Protein AF-A0A4Z1GJ10-F1 (afdb_monomer_lite)

Sequence (151 aa):
MAKLDDLPHELKELILCAASDIATLNCLAHSSPLFHSAYRSRREQIFATVIGTELTPAILHEARCVVRASFVERGSSWLSEVEQLLGEYDKGKTETFSLDITPTELIYISRFLPALRDISMAFFRSALSHHPLTGDEMNLPLSTQAEMCRV

Radius of gyration: 20.74 Å; chains: 1; bounding box: 44×52×49 Å

Secondary structure (DSSP, 8-state):
---GGGS-HHHHHHHHHT-SSHHHHHHHHTT-HHHHHHHHHTHHHHHHHHHHHHS-HHHHHHHHHHHHHHT--SSTTHHHHHHHHHHHHHHHHHS-------HHHHHHHHHHHHHHHHHHHHHHHHHTSB-TTT--B----S-SSTTTT--

Foldseek 3Di:
DDDPLNDPLVVLLVVLLPQQAPVSSVCSCPVDPSSVVSCVVCVLVSLVSNLCNNDPLLVLLVLLLVLQVVPQDPDPCNVVSVVVSVVSSVVSVPDPDPPPDDSVSSVVSNVCVVVVVVVVVVCCCVVQCADPPPRHGDDDPPPDPVVVPPD

pLDDT: mean 82.0, std 14.34, range [37.06, 96.0]

Organism: NCBI:txid278943

Structure (mmCIF, N/CA/C/O backbone):
data_AF-A0A4Z1GJ10-F1
#
_entry.id   AF-A0A4Z1GJ10-F1
#
loop_
_atom_site.group_PDB
_atom_site.id
_atom_site.type_symbol
_atom_site.label_atom_id
_atom_site.label_alt_id
_atom_site.label_comp_id
_atom_site.label_asym_id
_atom_site.label_entity_id
_atom_site.label_seq_id
_atom_site.pdbx_PDB_ins_code
_atom_site.Cartn_x
_atom_site.Cartn_y
_atom_site.Cartn_z
_atom_site.occupancy
_atom_site.B_iso_or_equiv
_atom_site.auth_seq_id
_atom_site.auth_comp_id
_atom_site.auth_asym_id
_atom_site.auth_atom_id
_atom_site.pdbx_PDB_model_num
ATOM 1 N N . MET A 1 1 ? 21.909 -7.170 -28.107 1.00 50.62 1 MET A N 1
ATOM 2 C CA . MET A 1 1 ? 20.941 -7.509 -27.041 1.00 50.62 1 MET A CA 1
ATOM 3 C C . MET A 1 1 ? 20.293 -6.211 -26.599 1.00 50.62 1 MET A C 1
ATOM 5 O O . MET A 1 1 ? 21.038 -5.308 -26.244 1.00 50.62 1 MET A O 1
ATOM 9 N N . ALA A 1 2 ? 18.969 -6.086 -26.704 1.00 69.25 2 ALA A N 1
ATOM 10 C CA . ALA A 1 2 ? 18.251 -4.906 -26.218 1.00 69.25 2 ALA A CA 1
ATOM 11 C C . ALA A 1 2 ? 18.259 -4.911 -24.685 1.00 69.25 2 ALA A C 1
ATOM 13 O O . ALA A 1 2 ? 17.978 -5.951 -24.084 1.00 69.25 2 ALA A O 1
ATOM 14 N N . LYS A 1 3 ? 18.620 -3.791 -24.054 1.00 83.94 3 LYS A N 1
ATOM 15 C CA . LYS A 1 3 ? 18.549 -3.650 -22.597 1.00 83.94 3 LYS A CA 1
ATOM 16 C C . LYS A 1 3 ? 17.201 -3.040 -22.221 1.00 83.94 3 LYS A C 1
ATOM 18 O O . LYS A 1 3 ? 16.665 -2.214 -22.951 1.00 83.94 3 LYS A O 1
ATOM 23 N N . LEU A 1 4 ? 16.676 -3.403 -21.050 1.00 83.50 4 LEU A N 1
ATOM 24 C CA . LEU A 1 4 ? 15.491 -2.753 -20.458 1.00 83.50 4 LEU A CA 1
ATOM 25 C C . LEU A 1 4 ? 15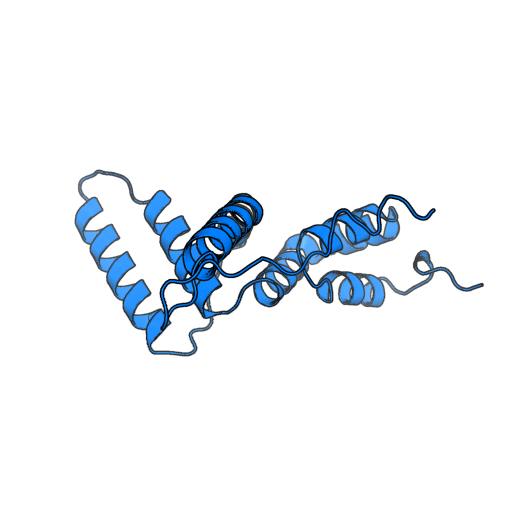.677 -1.229 -20.321 1.00 83.50 4 LEU A C 1
ATOM 27 O O . LEU A 1 4 ? 14.723 -0.461 -20.410 1.00 83.50 4 LEU A O 1
ATOM 31 N N . ASP A 1 5 ? 16.923 -0.789 -20.167 1.00 86.81 5 ASP A N 1
ATOM 32 C CA . ASP A 1 5 ? 17.309 0.620 -20.139 1.00 86.81 5 ASP A CA 1
ATOM 33 C C . ASP A 1 5 ? 17.072 1.361 -21.462 1.00 86.81 5 ASP A C 1
ATOM 35 O O . ASP A 1 5 ? 16.822 2.566 -21.438 1.00 86.81 5 ASP A O 1
ATOM 39 N N . ASP A 1 6 ? 17.059 0.658 -22.595 1.00 91.38 6 ASP A N 1
ATOM 40 C CA . ASP A 1 6 ? 16.869 1.257 -23.922 1.00 91.38 6 ASP A CA 1
ATOM 41 C C . ASP A 1 6 ? 15.384 1.528 -24.236 1.00 91.38 6 ASP A C 1
ATOM 43 O O . ASP A 1 6 ? 15.060 2.131 -25.258 1.00 91.38 6 ASP A O 1
ATOM 47 N N . LEU A 1 7 ? 14.462 1.095 -23.366 1.00 92.38 7 LEU A N 1
ATOM 48 C CA . LEU A 1 7 ? 13.029 1.319 -23.554 1.00 92.38 7 LEU A CA 1
ATOM 49 C C . LEU A 1 7 ? 12.668 2.818 -23.489 1.00 92.38 7 LEU A C 1
ATOM 51 O O . LEU A 1 7 ? 13.280 3.563 -22.722 1.00 92.38 7 LEU A O 1
ATOM 55 N N . PRO A 1 8 ? 11.630 3.278 -24.204 1.00 94.56 8 PRO A N 1
ATOM 56 C CA . PRO A 1 8 ? 11.028 4.593 -23.984 1.00 94.56 8 PRO A CA 1
ATOM 57 C C . PRO A 1 8 ? 10.651 4.837 -22.516 1.00 94.56 8 PRO A C 1
ATOM 59 O O . PRO A 1 8 ? 10.378 3.893 -21.768 1.00 94.56 8 PRO A O 1
ATOM 62 N N . HIS A 1 9 ? 10.634 6.107 -22.103 1.00 92.62 9 HIS A N 1
ATOM 63 C CA . HIS A 1 9 ? 10.348 6.499 -20.718 1.00 92.62 9 HIS A CA 1
ATOM 64 C C . HIS A 1 9 ? 8.979 5.982 -20.261 1.00 92.62 9 HIS A C 1
ATOM 66 O O . HIS A 1 9 ? 8.852 5.415 -19.181 1.00 92.62 9 HIS A O 1
ATOM 72 N N . GLU A 1 10 ? 7.991 6.077 -21.142 1.00 93.38 10 GLU A N 1
ATOM 73 C CA . GLU A 1 10 ? 6.608 5.668 -20.925 1.00 93.38 10 GLU A CA 1
ATOM 74 C C . GLU A 1 10 ? 6.502 4.157 -20.683 1.00 93.38 10 GLU A C 1
ATOM 76 O O . GLU A 1 10 ? 5.737 3.711 -19.831 1.00 93.38 10 GLU A O 1
ATOM 81 N N . LEU A 1 11 ? 7.307 3.343 -21.379 1.00 95.38 11 LEU A N 1
ATOM 82 C CA . LEU A 1 11 ? 7.322 1.897 -21.144 1.00 95.38 11 LEU A CA 1
ATOM 83 C C . LEU A 1 11 ? 7.952 1.550 -19.792 1.00 95.38 11 LEU A C 1
ATOM 85 O O . LEU A 1 11 ? 7.498 0.614 -19.138 1.00 95.38 11 LEU A O 1
ATOM 89 N N . LYS A 1 12 ? 8.954 2.312 -19.338 1.00 95.31 12 LYS A N 1
ATOM 90 C CA . LYS A 1 12 ? 9.513 2.138 -17.989 1.00 95.31 12 LYS A CA 1
ATOM 91 C C . LYS A 1 12 ? 8.488 2.487 -16.912 1.00 95.31 12 LYS A C 1
ATOM 93 O O . LYS A 1 12 ? 8.367 1.748 -15.941 1.00 95.31 12 LYS A O 1
ATOM 98 N N . GLU A 1 13 ? 7.727 3.566 -17.100 1.00 94.81 13 GLU A N 1
ATOM 99 C CA . GLU A 1 13 ? 6.617 3.933 -16.211 1.00 94.81 13 GLU A CA 1
ATOM 100 C C . GLU A 1 13 ? 5.563 2.818 -16.140 1.00 94.81 13 GLU A C 1
ATOM 102 O O . GLU A 1 13 ? 5.155 2.437 -15.046 1.00 94.81 13 GLU A O 1
ATOM 107 N N . LEU A 1 14 ? 5.173 2.236 -17.282 1.00 95.00 14 LEU A N 1
ATOM 108 C CA . LEU A 1 14 ? 4.223 1.118 -17.318 1.00 95.00 14 LEU A CA 1
ATOM 109 C C . LEU A 1 14 ? 4.750 -0.127 -16.595 1.00 95.00 14 LEU A C 1
ATOM 111 O O . LEU A 1 14 ? 3.995 -0.765 -15.867 1.00 95.00 14 LEU A O 1
ATOM 115 N N . ILE A 1 15 ? 6.037 -0.453 -16.752 1.00 95.44 15 ILE A N 1
ATOM 116 C CA . ILE A 1 15 ? 6.675 -1.560 -16.021 1.00 95.44 15 ILE A CA 1
ATOM 117 C C . ILE A 1 15 ? 6.632 -1.306 -14.510 1.00 95.44 15 ILE A C 1
ATOM 119 O O . ILE A 1 15 ? 6.327 -2.218 -13.747 1.00 95.44 15 ILE A O 1
ATOM 123 N N . LEU A 1 16 ? 6.907 -0.075 -14.074 1.00 96.00 16 LEU A N 1
ATOM 124 C CA . LEU A 1 16 ? 6.844 0.300 -12.661 1.00 96.00 16 LEU A CA 1
ATOM 125 C C . LEU A 1 16 ? 5.410 0.220 -12.113 1.00 96.00 16 LEU A C 1
ATOM 127 O O . LEU A 1 16 ? 5.216 -0.293 -11.015 1.00 96.00 16 LEU A O 1
ATOM 131 N N . CYS A 1 17 ? 4.407 0.669 -12.875 1.00 94.31 17 CYS A N 1
ATOM 132 C CA . CYS A 1 17 ? 2.991 0.541 -12.507 1.00 94.31 17 CYS A CA 1
ATOM 133 C C . CYS A 1 17 ? 2.513 -0.914 -12.435 1.00 94.31 17 CYS A C 1
ATOM 135 O O . CYS A 1 17 ? 1.573 -1.203 -11.705 1.00 94.31 17 CYS A O 1
ATOM 137 N N . ALA A 1 18 ? 3.132 -1.816 -13.198 1.00 95.06 18 ALA A N 1
ATOM 138 C CA . ALA A 1 18 ? 2.777 -3.231 -13.238 1.00 95.06 18 ALA A CA 1
ATOM 139 C C . ALA A 1 18 ? 3.411 -4.061 -12.106 1.00 95.06 18 ALA A C 1
ATOM 141 O O . ALA A 1 18 ? 3.239 -5.280 -12.080 1.00 95.06 18 ALA A O 1
ATOM 142 N N . ALA A 1 19 ? 4.163 -3.440 -11.189 1.00 95.12 19 ALA A N 1
ATOM 143 C CA . AL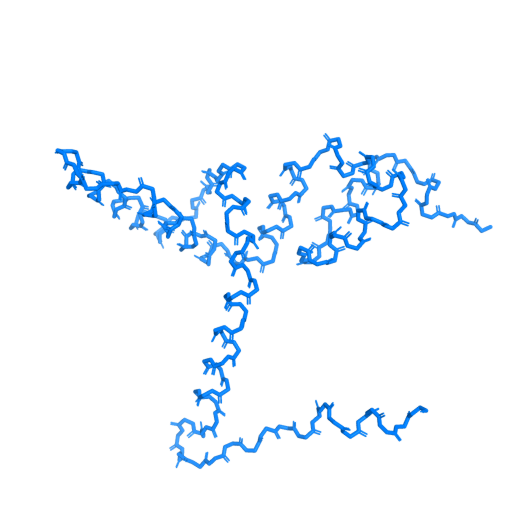A A 1 19 ? 4.709 -4.143 -10.036 1.00 95.12 19 ALA A CA 1
ATOM 144 C C . ALA A 1 19 ? 3.581 -4.715 -9.158 1.00 95.12 19 ALA A C 1
ATOM 146 O O . ALA A 1 19 ? 2.603 -4.031 -8.864 1.00 95.12 19 ALA A O 1
ATOM 147 N N . SER A 1 20 ? 3.737 -5.968 -8.722 1.00 91.25 20 SER A N 1
ATOM 148 C CA . SER A 1 20 ? 2.747 -6.684 -7.903 1.00 91.25 20 SER A CA 1
ATOM 149 C C . SER A 1 20 ? 2.640 -6.169 -6.471 1.00 91.25 20 SER A C 1
ATOM 151 O O . SER A 1 20 ? 1.616 -6.360 -5.823 1.00 91.25 20 SER A O 1
ATOM 153 N N . ASP A 1 21 ? 3.717 -5.569 -5.970 1.00 91.19 21 ASP A N 1
ATOM 154 C CA . ASP A 1 21 ? 3.868 -5.145 -4.586 1.00 91.19 21 ASP A CA 1
ATOM 155 C C . ASP A 1 21 ? 4.950 -4.062 -4.458 1.00 91.19 21 ASP A C 1
ATOM 157 O O . ASP A 1 21 ? 5.776 -3.844 -5.358 1.00 91.19 21 ASP A O 1
ATOM 161 N N . ILE A 1 22 ? 4.959 -3.380 -3.312 1.00 90.81 22 ILE A N 1
ATOM 162 C CA . ILE A 1 22 ? 5.910 -2.311 -2.996 1.00 90.81 22 ILE A CA 1
ATOM 163 C C . ILE A 1 22 ? 7.364 -2.800 -2.999 1.00 90.81 22 ILE A C 1
ATOM 165 O O . ILE A 1 22 ? 8.260 -2.033 -3.366 1.00 90.81 22 ILE A O 1
ATOM 169 N N . ALA A 1 23 ? 7.634 -4.053 -2.624 1.00 90.75 23 ALA A N 1
ATOM 170 C CA . ALA A 1 23 ? 8.998 -4.580 -2.612 1.00 90.75 23 ALA A CA 1
ATOM 171 C C . ALA A 1 23 ? 9.550 -4.713 -4.041 1.00 90.75 23 ALA A C 1
ATOM 173 O O . ALA A 1 23 ? 10.650 -4.240 -4.332 1.00 90.75 23 ALA A O 1
ATOM 174 N N . THR A 1 24 ? 8.748 -5.267 -4.947 1.00 94.06 24 THR A N 1
ATOM 175 C CA . THR A 1 24 ? 9.044 -5.400 -6.374 1.00 94.06 24 THR A CA 1
ATOM 176 C C . THR A 1 24 ? 9.204 -4.030 -7.025 1.00 94.06 24 THR A C 1
ATOM 178 O O . THR A 1 24 ? 10.185 -3.804 -7.736 1.00 94.06 24 THR A O 1
ATOM 181 N N . LEU A 1 25 ? 8.308 -3.080 -6.726 1.00 95.19 25 LEU A N 1
ATOM 182 C CA . LEU A 1 25 ? 8.439 -1.695 -7.184 1.00 95.19 25 LEU A CA 1
ATOM 183 C C . LEU A 1 25 ? 9.773 -1.087 -6.737 1.00 95.19 25 LEU A C 1
ATOM 185 O O . LEU A 1 25 ? 10.468 -0.463 -7.538 1.00 95.19 25 LEU A O 1
ATOM 189 N N . ASN A 1 26 ? 10.152 -1.284 -5.473 1.00 94.12 26 ASN A N 1
ATOM 190 C CA . ASN A 1 26 ? 11.395 -0.751 -4.933 1.00 94.12 26 ASN A CA 1
ATOM 191 C C . ASN A 1 26 ? 12.624 -1.347 -5.639 1.00 94.12 26 ASN A C 1
ATOM 193 O O . ASN A 1 26 ? 13.541 -0.606 -5.996 1.00 94.12 26 ASN A O 1
ATOM 197 N N . CYS A 1 27 ? 12.625 -2.658 -5.900 1.00 95.44 27 CYS A N 1
ATOM 198 C CA . CYS A 1 27 ? 13.670 -3.320 -6.679 1.00 95.44 27 CYS A CA 1
ATOM 199 C C . CYS A 1 27 ? 13.759 -2.764 -8.107 1.00 95.44 27 CYS A C 1
ATOM 201 O O . CYS A 1 27 ? 14.853 -2.435 -8.565 1.00 95.44 27 CYS A O 1
ATOM 203 N N . LEU A 1 28 ? 12.626 -2.606 -8.799 1.00 95.12 28 LEU A N 1
ATOM 204 C CA . LEU A 1 28 ? 12.585 -2.062 -10.159 1.00 95.12 28 LEU A CA 1
ATOM 205 C C . LEU A 1 28 ? 13.073 -0.611 -10.203 1.00 95.12 28 LEU A C 1
ATOM 207 O O . LEU A 1 28 ? 13.938 -0.280 -11.013 1.00 95.12 28 LEU A O 1
ATOM 211 N N . ALA A 1 29 ? 12.585 0.241 -9.301 1.00 95.25 29 ALA A N 1
ATOM 212 C CA . ALA A 1 29 ? 12.957 1.651 -9.229 1.00 95.25 29 ALA A CA 1
ATOM 213 C C . ALA A 1 29 ? 14.449 1.869 -8.926 1.00 95.25 29 ALA A C 1
ATOM 215 O O . ALA A 1 29 ? 14.992 2.907 -9.292 1.00 95.25 29 ALA A O 1
ATOM 216 N N . HIS A 1 30 ? 15.119 0.909 -8.281 1.00 95.50 30 HIS A N 1
ATOM 217 C CA . HIS A 1 30 ? 16.553 0.972 -7.972 1.00 95.50 30 HIS A CA 1
ATOM 218 C C . HIS A 1 30 ? 17.414 0.070 -8.864 1.00 95.50 30 HIS A C 1
ATOM 220 O O . HIS A 1 30 ? 18.625 -0.003 -8.668 1.00 95.50 30 HIS A O 1
ATOM 226 N N . SER A 1 31 ? 16.820 -0.588 -9.862 1.00 94.31 31 SER A N 1
ATOM 227 C CA . SER A 1 31 ? 17.549 -1.457 -10.792 1.00 94.31 31 SER A CA 1
ATOM 228 C C . SER A 1 31 ? 18.495 -0.678 -11.712 1.00 94.31 31 SER A C 1
ATOM 230 O O . SER A 1 31 ? 19.567 -1.174 -12.055 1.00 94.31 31 SER A O 1
ATOM 232 N N . SER A 1 32 ? 18.130 0.555 -12.086 1.00 94.56 32 SER A N 1
ATOM 233 C CA . SER A 1 32 ? 18.978 1.462 -12.862 1.00 94.56 32 SER A CA 1
ATOM 234 C C . SER A 1 32 ? 18.608 2.936 -12.633 1.00 94.56 32 SER A C 1
ATOM 236 O O . SER A 1 32 ? 17.472 3.242 -12.255 1.00 94.56 32 SER A O 1
ATOM 238 N N . PRO A 1 33 ? 19.517 3.891 -12.921 1.00 94.62 33 PRO A N 1
ATOM 239 C CA . PRO A 1 33 ? 19.210 5.321 -12.840 1.00 94.62 33 PRO A CA 1
ATOM 240 C C . PRO A 1 33 ? 18.068 5.763 -13.768 1.00 94.62 33 PRO A C 1
ATOM 242 O O . PRO A 1 33 ? 17.362 6.723 -13.462 1.00 94.62 33 PRO A O 1
ATOM 245 N N . LEU A 1 34 ? 17.869 5.071 -14.896 1.00 95.12 34 LEU A N 1
ATOM 246 C CA . LEU A 1 34 ? 16.808 5.389 -15.854 1.00 95.12 34 LEU A CA 1
ATOM 247 C C . LEU A 1 34 ? 15.437 4.953 -15.335 1.00 95.12 34 LEU A C 1
ATOM 249 O O . LEU A 1 34 ? 14.470 5.702 -15.477 1.00 95.12 34 LEU A O 1
ATOM 253 N N . PHE A 1 35 ? 15.360 3.787 -14.689 1.00 95.69 35 PHE A N 1
ATOM 254 C CA . PHE A 1 35 ? 14.157 3.366 -13.971 1.00 95.69 35 PHE A CA 1
ATOM 255 C C . PHE A 1 35 ? 13.882 4.255 -12.760 1.00 95.69 35 PHE A C 1
ATOM 257 O O . PHE A 1 35 ? 12.738 4.650 -12.549 1.00 95.69 35 PHE A O 1
ATOM 264 N N . HIS A 1 36 ? 14.916 4.657 -12.018 1.00 95.94 36 HIS A N 1
ATOM 265 C CA . HIS A 1 36 ? 14.750 5.589 -10.903 1.00 95.94 36 HIS A CA 1
ATOM 266 C C . HIS A 1 36 ? 14.210 6.951 -11.359 1.00 95.94 36 HIS A C 1
ATOM 268 O O . HIS A 1 36 ? 13.336 7.531 -10.716 1.00 95.94 36 HIS A O 1
ATOM 274 N N . SER A 1 37 ? 14.701 7.453 -12.496 1.00 95.62 37 SER A N 1
ATOM 275 C CA . SER A 1 37 ? 14.208 8.684 -13.116 1.00 95.62 37 SER A CA 1
ATOM 276 C C . SER A 1 37 ? 12.730 8.567 -13.505 1.00 95.62 37 SER A C 1
ATOM 278 O O . SER A 1 37 ? 11.933 9.412 -13.106 1.00 95.62 37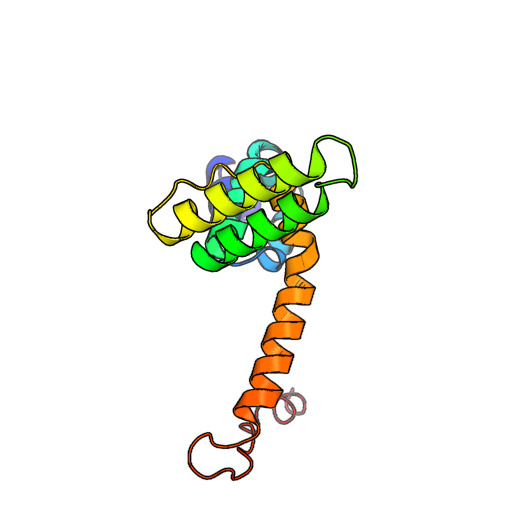 SER A O 1
ATOM 280 N N . ALA A 1 38 ? 12.343 7.482 -14.190 1.00 95.50 38 ALA A N 1
ATOM 281 C CA . ALA A 1 38 ? 10.945 7.211 -14.547 1.00 95.50 38 ALA A CA 1
ATOM 282 C C . ALA A 1 38 ? 10.034 7.096 -13.317 1.00 95.50 38 ALA A C 1
ATOM 284 O O . ALA A 1 38 ? 8.962 7.698 -13.270 1.00 95.50 38 ALA A O 1
ATOM 285 N N . TYR A 1 39 ? 10.500 6.409 -12.272 1.00 94.81 39 TYR A N 1
ATOM 286 C CA . TYR A 1 39 ? 9.795 6.345 -10.998 1.00 94.81 39 TYR A CA 1
ATOM 287 C C . TYR A 1 39 ? 9.593 7.735 -10.387 1.00 94.81 39 TYR A C 1
ATOM 289 O O . TYR A 1 39 ? 8.495 8.060 -9.944 1.00 94.81 39 TYR A O 1
ATOM 297 N N . ARG A 1 40 ? 10.624 8.586 -10.384 1.00 94.88 40 ARG A N 1
ATOM 298 C CA . ARG A 1 40 ? 10.541 9.932 -9.805 1.00 94.88 40 ARG A CA 1
ATOM 299 C C . ARG A 1 40 ? 9.566 10.836 -10.564 1.00 94.88 40 ARG A C 1
ATOM 301 O O . ARG A 1 40 ? 8.869 11.608 -9.908 1.00 94.88 40 ARG A O 1
ATOM 308 N N . SER A 1 41 ? 9.494 10.728 -11.893 1.00 93.31 41 SER A N 1
ATOM 309 C CA . SER A 1 41 ? 8.594 11.531 -12.737 1.00 93.31 41 SER A CA 1
ATOM 310 C C . SER A 1 41 ? 7.118 11.346 -12.381 1.00 93.31 41 SER A C 1
ATOM 312 O O . SER A 1 41 ? 6.360 12.313 -12.399 1.00 93.31 41 SER A O 1
ATOM 314 N N . ARG A 1 42 ? 6.706 10.118 -12.034 1.00 91.56 42 ARG A N 1
ATOM 315 C CA . ARG A 1 42 ? 5.301 9.767 -11.746 1.00 91.56 42 ARG A CA 1
ATOM 316 C C . ARG A 1 42 ? 5.113 9.031 -10.428 1.00 91.56 42 ARG A C 1
ATOM 318 O O . ARG A 1 42 ? 4.226 8.189 -10.297 1.00 91.56 42 ARG A O 1
ATOM 325 N N . ARG A 1 43 ? 5.941 9.361 -9.438 1.00 90.88 43 ARG A N 1
ATOM 326 C CA . ARG A 1 43 ? 6.026 8.633 -8.166 1.00 90.88 43 ARG A CA 1
ATOM 327 C C . ARG A 1 43 ? 4.664 8.387 -7.532 1.00 90.88 43 ARG A C 1
ATOM 329 O O . ARG A 1 43 ? 4.370 7.263 -7.157 1.00 90.88 43 ARG A O 1
ATOM 336 N N . GLU A 1 44 ? 3.847 9.428 -7.413 1.00 88.19 44 GLU A N 1
ATOM 337 C CA . GLU A 1 44 ? 2.549 9.348 -6.733 1.00 88.19 44 GLU A CA 1
ATOM 338 C C . GLU A 1 44 ? 1.579 8.415 -7.461 1.00 88.19 44 GLU A C 1
ATOM 340 O O . GLU A 1 44 ? 0.966 7.561 -6.828 1.00 88.19 44 GLU A O 1
ATOM 345 N N . GLN A 1 45 ? 1.504 8.514 -8.790 1.00 89.12 45 GLN A N 1
ATOM 346 C CA . GLN A 1 45 ? 0.637 7.667 -9.607 1.00 89.12 45 GLN A CA 1
ATOM 347 C C . GLN A 1 45 ? 1.085 6.202 -9.583 1.00 89.12 45 GLN A C 1
ATOM 349 O O . GLN A 1 45 ? 0.260 5.310 -9.388 1.00 89.12 45 GLN A O 1
ATOM 354 N N . ILE A 1 46 ? 2.387 5.953 -9.758 1.00 92.00 46 ILE A N 1
ATOM 355 C CA . ILE A 1 46 ? 2.963 4.604 -9.715 1.00 92.00 46 ILE A CA 1
ATOM 356 C C . ILE A 1 46 ? 2.687 3.979 -8.347 1.00 92.00 46 ILE A C 1
ATOM 358 O O . ILE A 1 46 ? 2.178 2.867 -8.258 1.00 92.00 46 ILE A O 1
ATOM 362 N N . PHE A 1 47 ? 2.963 4.719 -7.276 1.00 89.50 47 PHE A N 1
ATOM 363 C CA . PHE A 1 47 ? 2.795 4.234 -5.914 1.00 89.50 47 PHE A CA 1
ATOM 364 C C . PHE A 1 47 ? 1.332 3.940 -5.567 1.00 89.50 47 PHE A C 1
ATOM 366 O O . PHE A 1 47 ? 1.038 2.882 -5.015 1.00 89.50 47 PHE A O 1
ATOM 373 N N . ALA A 1 48 ? 0.406 4.827 -5.945 1.00 86.31 48 ALA A N 1
ATOM 374 C CA . ALA A 1 48 ? -1.029 4.601 -5.779 1.00 86.31 48 ALA A CA 1
ATOM 375 C C . ALA A 1 48 ? -1.504 3.349 -6.526 1.00 86.31 48 ALA A C 1
ATOM 377 O O . ALA A 1 48 ? -2.255 2.547 -5.974 1.00 86.31 48 ALA A O 1
ATOM 378 N N . THR A 1 49 ? -1.024 3.159 -7.757 1.00 89.25 49 THR A N 1
ATOM 379 C CA . THR A 1 49 ? -1.374 2.002 -8.592 1.00 89.25 49 THR A CA 1
ATOM 380 C C . THR A 1 49 ? -0.886 0.698 -7.966 1.00 89.25 49 THR A C 1
ATOM 382 O O . THR A 1 49 ? -1.657 -0.253 -7.845 1.00 89.25 49 THR A O 1
ATOM 385 N N . VAL A 1 50 ? 0.372 0.657 -7.517 1.00 90.94 50 VAL A N 1
ATOM 386 C CA . VAL A 1 50 ? 0.961 -0.550 -6.923 1.00 90.94 50 VAL A CA 1
ATOM 387 C C . VAL A 1 50 ? 0.295 -0.888 -5.590 1.00 90.94 50 VAL A C 1
ATOM 389 O O . VAL A 1 50 ? -0.070 -2.039 -5.382 1.00 90.94 50 VAL A O 1
ATOM 392 N N . ILE A 1 51 ? 0.027 0.094 -4.721 1.00 88.50 51 ILE A N 1
ATOM 393 C CA . ILE A 1 51 ? -0.701 -0.159 -3.462 1.00 88.50 51 ILE A CA 1
ATOM 394 C C . ILE A 1 51 ? -2.123 -0.653 -3.726 1.00 88.50 51 ILE A C 1
ATOM 396 O O . ILE A 1 51 ? -2.571 -1.582 -3.061 1.00 88.50 51 ILE A O 1
ATOM 400 N N . GLY A 1 52 ? -2.828 -0.061 -4.693 1.00 84.12 52 GLY A N 1
ATOM 401 C CA . GLY A 1 52 ? -4.165 -0.516 -5.082 1.00 84.12 52 GLY A CA 1
ATOM 402 C C . GLY A 1 52 ? -4.181 -1.902 -5.736 1.00 84.12 52 GLY A C 1
ATOM 403 O O . GLY A 1 52 ? -5.232 -2.529 -5.794 1.00 84.12 52 GLY A O 1
ATOM 404 N N . THR A 1 53 ? -3.031 -2.378 -6.219 1.00 86.25 53 THR A N 1
ATOM 405 C CA . THR A 1 53 ? -2.860 -3.734 -6.760 1.00 86.25 53 THR A CA 1
ATOM 406 C C . THR A 1 53 ? -2.498 -4.731 -5.658 1.00 86.25 53 THR A C 1
ATOM 408 O O . THR A 1 53 ? -3.034 -5.836 -5.630 1.00 86.25 53 THR A O 1
ATOM 411 N N . GLU A 1 54 ? -1.618 -4.341 -4.732 1.00 88.56 54 GLU A N 1
ATOM 412 C CA . GLU A 1 54 ? -1.179 -5.170 -3.603 1.00 88.56 54 GLU A CA 1
ATOM 413 C C . GLU A 1 54 ? -2.298 -5.368 -2.567 1.00 88.56 54 GLU A C 1
ATOM 415 O O . GLU A 1 54 ? -2.432 -6.443 -1.979 1.00 88.56 54 GLU A O 1
ATOM 420 N N . LEU A 1 55 ? -3.126 -4.341 -2.348 1.00 85.06 55 LEU A N 1
ATOM 421 C CA . LEU A 1 55 ? -4.240 -4.371 -1.406 1.00 85.06 55 LEU A CA 1
ATOM 422 C C . LEU A 1 55 ? -5.582 -4.491 -2.120 1.00 85.06 55 LEU A C 1
ATOM 424 O O . LEU A 1 55 ? -5.888 -3.748 -3.048 1.00 85.06 55 LEU A O 1
ATOM 428 N N . THR A 1 56 ? -6.450 -5.365 -1.607 1.00 82.81 56 THR A N 1
ATOM 429 C CA . THR A 1 56 ? -7.847 -5.388 -2.058 1.00 82.81 56 THR A CA 1
ATOM 430 C C . THR A 1 56 ? -8.545 -4.065 -1.712 1.00 82.81 56 THR A C 1
ATOM 432 O O . THR A 1 56 ? -8.222 -3.464 -0.681 1.00 82.81 56 THR A O 1
ATOM 435 N N . PRO A 1 57 ? -9.553 -3.628 -2.491 1.00 79.44 57 PRO A N 1
ATOM 436 C CA . PRO A 1 57 ? -10.292 -2.397 -2.199 1.00 79.44 57 PRO A CA 1
ATOM 437 C C . PRO A 1 57 ? -10.858 -2.340 -0.772 1.00 79.44 57 PRO A C 1
ATOM 439 O O . PRO A 1 57 ? -10.830 -1.289 -0.136 1.00 79.44 57 PRO A O 1
ATOM 442 N N . ALA A 1 58 ? -11.304 -3.482 -0.238 1.00 79.62 58 ALA A N 1
ATOM 443 C CA . ALA A 1 58 ? -11.809 -3.586 1.128 1.00 79.62 58 ALA A CA 1
ATOM 444 C C . ALA A 1 58 ? -10.715 -3.313 2.173 1.00 79.62 58 ALA A C 1
ATOM 446 O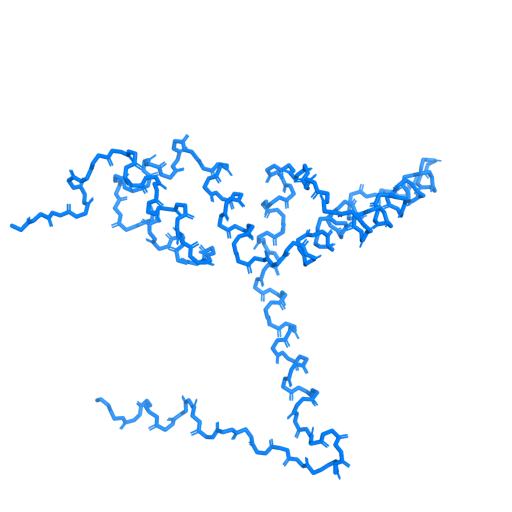 O . ALA A 1 58 ? -10.911 -2.501 3.073 1.00 79.62 58 ALA A O 1
ATOM 447 N N . ILE A 1 59 ? -9.540 -3.938 2.033 1.00 82.69 59 ILE A N 1
ATOM 448 C CA . ILE A 1 59 ? -8.412 -3.713 2.952 1.00 82.69 59 ILE A CA 1
ATOM 449 C C . ILE A 1 59 ? -7.905 -2.276 2.833 1.00 82.69 59 ILE A C 1
ATOM 451 O O . ILE A 1 59 ? -7.558 -1.658 3.836 1.00 82.69 59 ILE A O 1
ATOM 455 N N . LEU A 1 60 ? -7.886 -1.725 1.621 1.00 83.88 60 LEU A N 1
ATOM 456 C CA . LEU A 1 60 ? -7.450 -0.358 1.380 1.00 83.88 60 LEU A CA 1
ATOM 457 C C . LEU A 1 60 ? -8.388 0.670 2.040 1.00 83.88 60 LEU A C 1
ATOM 459 O O . LEU A 1 60 ? -7.913 1.638 2.635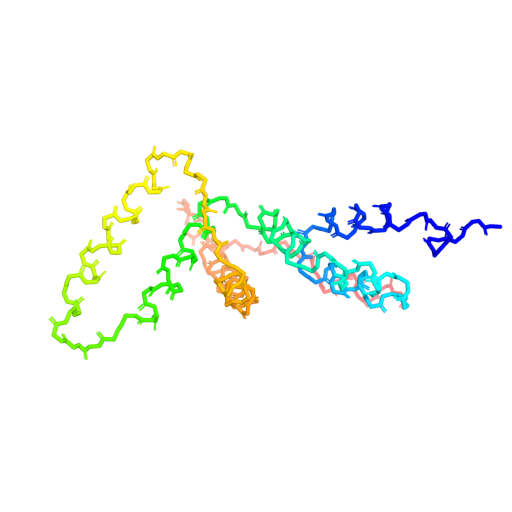 1.00 83.88 60 LEU A O 1
ATOM 463 N N . HIS A 1 61 ? -9.703 0.433 2.000 1.00 84.25 61 HIS A N 1
ATOM 464 C CA . HIS A 1 61 ? -10.695 1.233 2.720 1.00 84.25 61 HIS A CA 1
ATOM 465 C C . HIS A 1 61 ? -10.493 1.169 4.243 1.00 84.25 61 HIS A C 1
ATOM 467 O O . HIS A 1 61 ? -10.431 2.211 4.900 1.00 84.25 61 HIS A O 1
ATOM 473 N N . GLU A 1 62 ? -10.333 -0.036 4.797 1.00 85.69 62 GLU A N 1
ATOM 474 C CA . GLU A 1 62 ? -10.058 -0.246 6.226 1.00 85.69 62 GLU A CA 1
ATOM 475 C C . GLU A 1 62 ? -8.768 0.474 6.652 1.00 85.69 62 GLU A C 1
ATOM 477 O O . GLU A 1 62 ? -8.765 1.265 7.597 1.00 85.69 62 GLU A O 1
ATOM 482 N N . ALA A 1 63 ? -7.681 0.281 5.900 1.00 86.12 63 ALA A N 1
ATOM 483 C CA . ALA A 1 63 ? -6.394 0.907 6.172 1.00 86.12 63 ALA A CA 1
ATOM 484 C C . ALA A 1 63 ? -6.496 2.438 6.157 1.00 86.12 63 ALA A C 1
ATOM 486 O O . ALA A 1 63 ? -6.016 3.093 7.080 1.00 86.12 63 ALA A O 1
ATOM 487 N N . ARG A 1 64 ? -7.180 3.018 5.163 1.00 86.81 64 ARG A N 1
ATOM 488 C CA . ARG A 1 64 ? -7.431 4.465 5.091 1.00 86.81 64 ARG A CA 1
ATOM 489 C C . ARG A 1 64 ? -8.173 4.980 6.324 1.00 86.81 64 ARG A C 1
ATOM 491 O O . ARG A 1 64 ? -7.790 6.015 6.867 1.00 86.81 64 ARG A O 1
ATOM 498 N N . CYS A 1 65 ? -9.207 4.276 6.778 1.00 87.62 65 CYS A N 1
ATOM 499 C CA . CYS A 1 65 ? -9.970 4.677 7.960 1.00 87.62 65 CYS A CA 1
ATOM 500 C C . CYS A 1 65 ? -9.108 4.649 9.226 1.00 87.62 65 CYS A C 1
ATOM 502 O O . CYS A 1 65 ? -9.165 5.588 10.016 1.00 87.62 65 CYS A O 1
ATOM 504 N N . VAL A 1 66 ? -8.245 3.639 9.376 1.00 88.25 66 VAL A N 1
ATOM 505 C CA . VAL A 1 66 ? -7.263 3.577 10.472 1.00 88.25 66 VAL A CA 1
ATOM 506 C C . VAL A 1 66 ? -6.290 4.758 10.411 1.00 88.25 66 VAL A C 1
ATOM 508 O O . VAL A 1 66 ? -6.039 5.396 11.433 1.00 88.25 66 VAL A O 1
ATOM 511 N N . VAL A 1 67 ? -5.777 5.094 9.223 1.00 89.06 67 VAL A N 1
ATOM 512 C CA . VAL A 1 67 ? -4.895 6.258 9.045 1.00 89.06 67 VAL A CA 1
ATOM 513 C C . VAL A 1 67 ? -5.603 7.545 9.458 1.00 89.06 67 VAL A C 1
ATOM 515 O O . VAL A 1 67 ? -5.062 8.305 10.256 1.00 89.06 67 VAL A O 1
ATOM 518 N N . ARG A 1 68 ? -6.828 7.781 8.984 1.00 88.75 68 ARG A N 1
ATOM 519 C CA . ARG A 1 68 ? -7.608 8.970 9.358 1.00 88.75 68 ARG A CA 1
ATOM 520 C C . ARG A 1 68 ? -7.895 9.025 10.852 1.00 88.75 68 ARG A C 1
ATOM 522 O O . ARG A 1 68 ? -7.682 10.067 11.461 1.00 88.75 68 ARG A O 1
ATOM 529 N N . ALA A 1 69 ? -8.291 7.902 11.450 1.00 89.00 69 ALA A N 1
ATOM 530 C CA . ALA A 1 69 ? -8.507 7.797 12.890 1.00 89.00 69 ALA A CA 1
ATOM 531 C C . ALA A 1 69 ? -7.254 8.172 13.695 1.00 89.00 69 ALA A C 1
ATOM 533 O O . ALA A 1 69 ? -7.373 8.776 14.756 1.00 89.00 69 ALA A O 1
ATOM 534 N N . SER A 1 70 ? -6.057 7.852 13.189 1.00 88.50 70 SER A N 1
ATOM 535 C CA . SER A 1 70 ? -4.794 8.182 13.863 1.00 88.50 70 SER A CA 1
ATOM 536 C C . SER A 1 70 ? -4.496 9.684 13.934 1.00 88.50 70 SER A C 1
ATOM 538 O O . SER A 1 70 ? -3.703 10.101 14.775 1.00 88.50 70 SER A O 1
ATOM 540 N N . PHE A 1 71 ? -5.142 10.490 13.085 1.00 88.44 71 PHE A N 1
ATOM 541 C CA . PHE A 1 71 ? -5.025 11.949 13.081 1.00 88.44 71 PHE A CA 1
ATOM 542 C C . PHE A 1 71 ? -6.127 12.656 13.881 1.00 88.44 71 PHE A C 1
ATOM 544 O O . PHE A 1 71 ? -6.086 13.876 14.005 1.00 88.44 71 PHE A O 1
ATOM 551 N N . VAL A 1 72 ? -7.105 11.922 14.420 1.00 88.75 72 VAL A N 1
ATOM 552 C CA . VAL A 1 72 ? -8.183 12.498 15.232 1.00 88.75 72 VAL A CA 1
ATOM 553 C C . VAL A 1 72 ? -7.668 12.757 16.648 1.00 88.75 72 VAL A C 1
ATOM 555 O O . VAL A 1 72 ? -7.402 11.828 17.417 1.00 88.75 72 VAL A O 1
ATOM 558 N N . GLU A 1 73 ? -7.541 14.030 17.012 1.00 90.00 73 GLU A N 1
ATOM 559 C CA . GLU A 1 73 ? -7.030 14.449 18.316 1.00 90.00 73 GLU A CA 1
ATOM 560 C C . GLU A 1 73 ? -8.154 14.651 19.342 1.00 90.00 73 GLU A C 1
ATOM 562 O O . GLU A 1 73 ? -9.304 14.961 19.027 1.00 90.00 73 GLU A O 1
ATOM 567 N N . ARG A 1 74 ? -7.827 14.480 20.627 1.00 88.31 74 ARG A N 1
ATOM 568 C CA . ARG A 1 74 ? -8.766 14.768 21.717 1.00 88.31 74 ARG A CA 1
ATOM 569 C C . ARG A 1 74 ? -8.873 16.284 21.894 1.00 88.31 74 ARG A C 1
ATOM 571 O O . ARG A 1 74 ? -7.931 16.924 22.345 1.00 88.31 74 ARG A O 1
ATOM 578 N N . GLY A 1 75 ? -10.044 16.836 21.595 1.00 90.50 75 GLY A N 1
ATOM 579 C CA . GLY A 1 75 ? -10.333 18.264 21.676 1.00 90.50 75 GLY A CA 1
ATOM 580 C C . GLY A 1 75 ? -11.832 18.553 21.634 1.00 90.50 75 GLY A C 1
ATOM 581 O O . GLY A 1 75 ? -12.656 17.645 21.735 1.00 90.50 75 GLY A O 1
ATOM 582 N N . SER A 1 76 ? -12.196 19.824 21.471 1.00 91.00 76 SER A N 1
ATOM 583 C CA . SER A 1 76 ? -13.597 20.264 21.401 1.00 91.00 76 SER A CA 1
ATOM 584 C C . SER A 1 76 ? -14.349 19.720 20.180 1.00 91.00 76 SER A C 1
ATOM 586 O O . SER A 1 76 ? -15.560 19.538 20.258 1.00 91.00 76 SER A O 1
ATOM 588 N N . SER A 1 77 ? -13.648 19.428 19.080 1.00 90.44 77 SER A N 1
ATOM 589 C CA . SER A 1 77 ? -14.201 18.851 17.846 1.00 90.44 77 SER A CA 1
ATOM 590 C C . SER A 1 77 ? -14.145 17.322 17.785 1.00 90.44 77 SER A C 1
ATOM 592 O O . SER A 1 77 ? -14.742 16.738 16.885 1.00 90.44 77 SER A O 1
ATOM 594 N N . TRP A 1 78 ? -13.495 16.662 18.753 1.00 91.81 78 TRP A N 1
ATOM 595 C CA . TRP A 1 78 ? -13.196 15.223 18.718 1.00 91.81 78 TRP A CA 1
ATOM 596 C C . TRP A 1 78 ? -14.415 14.355 18.396 1.00 91.81 78 TRP A C 1
ATOM 598 O O . TRP A 1 78 ? -14.355 13.479 17.540 1.00 91.81 78 TRP A O 1
ATOM 608 N N . LEU A 1 79 ? -15.534 14.604 19.079 1.00 91.44 79 LEU A N 1
ATOM 609 C CA . LEU A 1 79 ? -16.732 13.782 18.932 1.00 91.44 79 LEU A CA 1
ATOM 610 C C . LEU A 1 79 ? -17.338 13.919 17.526 1.00 91.44 79 LEU A C 1
ATOM 612 O O . LEU A 1 79 ? -17.680 12.914 16.914 1.00 91.44 79 LEU A O 1
ATOM 616 N N . SER A 1 80 ? -17.360 15.138 16.979 1.00 92.50 80 SER A N 1
ATOM 617 C CA . SER A 1 80 ? -17.823 15.398 15.611 1.00 92.50 80 SER A CA 1
ATOM 618 C C . SER A 1 80 ? -16.901 14.777 14.557 1.00 92.50 80 SER A C 1
ATOM 620 O O . SER A 1 80 ? -17.387 14.277 13.546 1.00 92.50 80 SER A O 1
ATOM 622 N N . GLU A 1 81 ? -15.583 14.806 14.771 1.00 91.50 81 GLU A N 1
ATOM 623 C CA . GLU A 1 81 ? -14.605 14.192 13.862 1.00 91.50 81 GLU A CA 1
ATOM 624 C C . GLU A 1 81 ? -14.734 12.664 13.844 1.00 91.50 81 GLU A C 1
ATOM 626 O O . GLU A 1 81 ? -14.691 12.047 12.779 1.00 91.50 81 GLU A O 1
ATOM 631 N N . VAL A 1 82 ? -14.959 12.047 15.010 1.00 91.56 82 VAL A N 1
ATOM 632 C CA . VAL A 1 82 ? -15.225 10.605 15.116 1.00 91.56 82 VAL A CA 1
ATOM 633 C C . VAL A 1 82 ? -16.537 10.231 14.427 1.00 91.56 82 VAL A C 1
ATOM 635 O O . VAL A 1 82 ? -16.567 9.263 13.671 1.00 91.56 82 VAL A O 1
ATOM 638 N N . GLU A 1 83 ? -17.615 10.984 14.653 1.00 92.50 83 GLU A N 1
ATOM 639 C CA . GLU A 1 83 ? -18.907 10.735 13.999 1.00 92.50 83 GLU A CA 1
ATOM 640 C C . GLU A 1 83 ? -18.803 10.841 12.473 1.00 92.50 83 GLU A C 1
ATOM 642 O O . GLU A 1 83 ? -19.323 9.984 11.755 1.00 92.50 83 GLU A O 1
ATOM 647 N N . GLN A 1 84 ? -18.078 11.844 11.969 1.00 90.81 84 GLN A N 1
ATOM 648 C CA . GLN A 1 84 ? -17.817 11.982 10.540 1.00 90.81 84 GLN A CA 1
ATOM 649 C C . GLN A 1 84 ? -17.031 10.784 9.993 1.00 90.81 84 GLN A C 1
ATOM 651 O O . GLN A 1 84 ? -17.414 10.227 8.963 1.00 90.81 84 GLN A O 1
ATOM 656 N N . LEU A 1 85 ? -15.963 10.367 10.680 1.00 90.50 85 LEU A N 1
ATOM 657 C CA . LEU A 1 85 ? -15.149 9.220 10.279 1.00 90.50 85 LEU A CA 1
ATOM 658 C C . LEU A 1 85 ? -15.986 7.934 10.194 1.00 90.50 85 LEU A C 1
ATOM 660 O O . LEU A 1 85 ? -15.883 7.199 9.214 1.00 90.50 85 LEU A O 1
ATOM 664 N N . LEU A 1 86 ? -16.829 7.671 11.197 1.00 89.94 86 LEU A N 1
ATOM 665 C CA . LEU A 1 86 ? -17.718 6.505 11.213 1.00 89.94 86 LEU A CA 1
ATOM 666 C C . LEU A 1 86 ? -18.741 6.564 10.071 1.00 89.94 86 LEU A C 1
ATOM 668 O O . LEU A 1 86 ? -18.968 5.566 9.390 1.00 89.94 86 LEU A O 1
ATOM 672 N N . GLY A 1 87 ? -19.299 7.746 9.797 1.00 87.31 87 GLY A N 1
ATOM 673 C CA . GLY A 1 87 ? -20.203 7.941 8.666 1.00 87.31 87 GLY A CA 1
ATOM 674 C C . GLY A 1 87 ? -19.536 7.713 7.303 1.00 87.31 87 GLY A C 1
ATOM 675 O O . GLY A 1 87 ? -20.180 7.214 6.382 1.00 87.31 87 GLY A O 1
ATOM 676 N N . GLU A 1 88 ? -18.257 8.062 7.148 1.00 84.56 88 GLU A N 1
ATOM 677 C CA . GLU A 1 88 ? -17.478 7.745 5.942 1.00 84.56 88 GLU A CA 1
ATOM 678 C C . GLU A 1 88 ? -17.159 6.246 5.839 1.00 84.56 88 GLU A C 1
ATOM 680 O O . GLU A 1 88 ? -17.258 5.677 4.751 1.00 84.56 88 GLU A O 1
ATOM 685 N N . TYR A 1 89 ? -16.843 5.603 6.966 1.00 86.31 89 TYR A N 1
ATOM 686 C CA . TYR A 1 89 ? -16.567 4.169 7.044 1.00 86.31 89 TYR A CA 1
ATOM 687 C C . TYR A 1 89 ? -17.760 3.316 6.588 1.00 86.31 89 TYR A C 1
ATOM 689 O O . TYR A 1 89 ? -17.607 2.399 5.778 1.00 86.31 89 TYR A O 1
ATOM 697 N N . ASP A 1 90 ? -18.965 3.637 7.059 1.00 82.88 90 ASP A N 1
ATOM 698 C CA . ASP A 1 90 ? -20.170 2.877 6.712 1.00 82.88 90 ASP A CA 1
ATOM 699 C C . ASP A 1 90 ? -20.551 3.027 5.227 1.00 82.88 90 ASP A C 1
ATOM 701 O O . ASP A 1 90 ? -21.038 2.080 4.596 1.00 82.88 90 ASP A O 1
ATOM 705 N N . LYS A 1 91 ? -20.264 4.189 4.623 1.00 77.75 91 LYS A N 1
ATOM 706 C CA . LYS A 1 91 ? -20.477 4.424 3.185 1.00 77.75 91 LYS A CA 1
ATOM 707 C C . LYS A 1 91 ? -19.554 3.567 2.323 1.00 77.75 91 LYS A C 1
ATOM 709 O O . LYS A 1 91 ? -20.023 2.920 1.386 1.00 77.75 91 LYS A O 1
ATOM 714 N N . GLY A 1 92 ? -18.265 3.498 2.662 1.00 67.50 92 GLY A N 1
ATOM 715 C CA . GLY A 1 92 ? -17.282 2.735 1.885 1.00 67.50 92 GLY A CA 1
ATOM 716 C C . GLY A 1 92 ? -17.448 1.211 1.952 1.00 67.50 92 GLY A C 1
ATOM 717 O O . GLY A 1 92 ? -16.894 0.507 1.113 1.00 67.50 92 GLY A O 1
ATOM 718 N N . LYS A 1 93 ? -18.253 0.686 2.889 1.00 67.31 93 LYS A N 1
ATOM 719 C CA . LYS A 1 93 ? -18.680 -0.727 2.896 1.00 67.31 93 LYS A CA 1
ATOM 720 C C . LYS A 1 93 ? -19.781 -1.052 1.890 1.00 67.31 93 LYS A C 1
ATOM 722 O O . LYS A 1 93 ? -19.915 -2.209 1.496 1.00 67.31 93 LYS A O 1
ATOM 727 N N . THR A 1 94 ? -20.598 -0.065 1.534 1.00 61.06 94 THR A N 1
ATOM 728 C CA . THR A 1 94 ? -21.870 -0.291 0.832 1.00 61.06 94 THR A CA 1
ATOM 729 C C . THR A 1 94 ? -21.772 0.036 -0.658 1.00 61.06 94 THR A C 1
ATOM 731 O O . THR A 1 94 ? -22.460 -0.571 -1.476 1.00 61.06 94 THR A O 1
ATOM 734 N N . GLU A 1 95 ? -20.888 0.958 -1.030 1.00 56.31 95 GLU A N 1
ATOM 735 C CA . GLU A 1 95 ? -20.698 1.413 -2.405 1.00 56.31 95 GLU A CA 1
ATOM 736 C C . GLU A 1 95 ? -19.306 1.017 -2.917 1.00 56.31 95 GLU A C 1
ATOM 738 O O . GLU A 1 95 ? -18.331 1.022 -2.166 1.00 56.31 95 GLU A O 1
ATOM 743 N N . THR A 1 96 ? -19.177 0.722 -4.218 1.00 58.69 96 THR A N 1
ATOM 744 C CA . THR A 1 96 ? -17.880 0.747 -4.920 1.00 58.69 96 THR A CA 1
ATOM 745 C C . THR A 1 96 ? -17.399 2.193 -4.983 1.00 58.69 96 THR A C 1
ATOM 747 O O . THR A 1 96 ? -17.521 2.868 -6.004 1.00 58.69 96 THR A O 1
ATOM 750 N N . PHE A 1 97 ? -16.943 2.698 -3.843 1.00 53.19 97 PHE A N 1
ATOM 751 C CA . PHE A 1 97 ? -16.513 4.071 -3.683 1.00 53.19 97 PHE A CA 1
ATOM 752 C C . PHE A 1 97 ? -15.167 4.242 -4.385 1.00 53.19 97 PHE A C 1
ATOM 754 O O . PHE A 1 97 ? -14.240 3.456 -4.169 1.00 53.19 97 PHE A O 1
ATOM 761 N N . SER A 1 98 ? -15.045 5.281 -5.214 1.00 59.22 98 SER A N 1
ATOM 762 C CA . SER A 1 98 ? -13.725 5.773 -5.602 1.00 59.22 98 SER A CA 1
ATOM 763 C C . SER A 1 98 ? -13.053 6.238 -4.320 1.00 59.22 98 SER A C 1
ATOM 765 O O . SER A 1 98 ? -13.454 7.239 -3.727 1.00 59.22 98 SER A O 1
ATOM 767 N N . LEU A 1 99 ? -12.092 5.461 -3.827 1.00 64.81 99 LEU A N 1
ATOM 768 C CA . LEU A 1 99 ? -11.310 5.865 -2.675 1.00 64.81 99 LEU A CA 1
ATOM 769 C C . LEU A 1 99 ? -10.437 7.036 -3.132 1.00 64.81 99 LEU A C 1
ATOM 771 O O . LEU A 1 99 ? -9.380 6.839 -3.725 1.00 64.81 99 LEU A O 1
ATOM 775 N N . ASP A 1 100 ? -10.889 8.258 -2.859 1.00 73.25 100 ASP A N 1
ATOM 776 C CA . ASP A 1 100 ? -10.062 9.457 -2.962 1.00 73.25 100 ASP A CA 1
ATOM 777 C C . ASP A 1 100 ? -9.026 9.396 -1.827 1.00 73.25 100 ASP A C 1
ATOM 779 O O . ASP A 1 100 ? -9.209 9.955 -0.736 1.00 73.25 100 ASP A O 1
ATOM 783 N N . ILE A 1 101 ? -7.986 8.585 -2.044 1.00 77.50 101 ILE A N 1
ATOM 784 C CA . ILE A 1 101 ? -6.855 8.407 -1.136 1.00 77.50 101 ILE A CA 1
ATOM 785 C C . ILE A 1 101 ? -5.791 9.420 -1.508 1.00 77.50 101 ILE A C 1
ATOM 787 O O . ILE A 1 101 ? -5.311 9.484 -2.639 1.00 77.50 101 ILE A O 1
ATOM 791 N N . THR A 1 102 ? -5.399 10.206 -0.524 1.00 84.06 102 THR A N 1
ATOM 792 C CA . THR A 1 102 ? -4.320 11.170 -0.663 1.00 84.06 102 THR A CA 1
ATOM 793 C C . THR A 1 102 ? -2.958 10.462 -0.721 1.00 84.06 102 THR A C 1
ATOM 795 O O . THR A 1 102 ? -2.766 9.409 -0.103 1.00 84.06 102 THR A O 1
ATOM 798 N N . PRO A 1 103 ? -1.948 11.053 -1.384 1.00 80.38 103 PRO A N 1
ATOM 799 C CA . PRO A 1 103 ? -0.582 10.524 -1.365 1.00 80.38 103 PRO A CA 1
ATOM 800 C C . PRO A 1 103 ? -0.020 10.322 0.053 1.00 80.38 103 PRO A C 1
ATOM 802 O O . PRO A 1 103 ? 0.708 9.362 0.305 1.00 80.38 103 PRO A O 1
ATOM 805 N N . THR A 1 104 ? -0.382 11.195 0.998 1.00 84.00 104 THR A N 1
ATOM 806 C CA . THR A 1 104 ? 0.022 11.089 2.409 1.00 84.00 104 THR A CA 1
ATOM 807 C C . THR A 1 104 ? -0.552 9.841 3.072 1.00 84.00 104 THR A C 1
ATOM 809 O O . THR A 1 104 ? 0.179 9.125 3.757 1.00 84.00 104 THR A O 1
ATOM 812 N N . GLU A 1 105 ? -1.837 9.553 2.848 1.00 87.00 105 GLU A N 1
ATOM 813 C CA . GLU A 1 105 ? -2.478 8.337 3.354 1.00 87.00 105 GLU A CA 1
ATOM 814 C C . GLU A 1 105 ? -1.808 7.090 2.767 1.00 87.00 105 GLU A C 1
ATOM 816 O O . GLU A 1 105 ? -1.473 6.181 3.519 1.00 87.00 105 GLU A O 1
ATOM 821 N N . LEU A 1 106 ? -1.508 7.072 1.463 1.00 85.12 106 LEU A N 1
ATOM 822 C CA . LEU A 1 106 ? -0.802 5.956 0.818 1.00 85.12 106 LEU A CA 1
ATOM 823 C C . LEU A 1 106 ? 0.587 5.704 1.419 1.00 85.12 106 LEU A C 1
ATOM 825 O O . LEU A 1 106 ? 0.936 4.558 1.693 1.00 85.12 106 LEU A O 1
ATOM 829 N N . ILE A 1 107 ? 1.376 6.759 1.660 1.00 85.38 107 ILE A N 1
ATOM 830 C CA . ILE A 1 107 ? 2.692 6.645 2.314 1.00 85.38 107 ILE A CA 1
ATOM 831 C C . ILE A 1 107 ? 2.549 6.095 3.733 1.00 85.38 107 ILE A C 1
ATOM 833 O O . ILE A 1 107 ? 3.391 5.323 4.195 1.00 85.38 107 ILE A O 1
ATOM 837 N N . TYR A 1 108 ? 1.513 6.514 4.455 1.00 86.94 108 TYR A N 1
ATOM 838 C CA . TYR A 1 108 ? 1.271 6.001 5.793 1.00 86.94 108 TYR A CA 1
ATOM 839 C C . TYR A 1 108 ? 0.909 4.514 5.721 1.00 86.94 108 TYR A C 1
ATOM 841 O O . TYR A 1 108 ? 1.606 3.708 6.325 1.00 86.94 108 TYR A O 1
ATOM 849 N N . ILE A 1 109 ? -0.078 4.134 4.902 1.00 88.00 109 ILE A N 1
ATOM 850 C CA . ILE A 1 109 ? -0.508 2.741 4.683 1.00 88.00 109 ILE A CA 1
ATOM 851 C C . ILE A 1 109 ? 0.681 1.846 4.316 1.00 88.00 109 ILE A C 1
ATOM 853 O O . ILE A 1 109 ? 0.868 0.791 4.922 1.00 88.00 109 ILE A O 1
ATOM 857 N N . SER A 1 110 ? 1.541 2.288 3.392 1.00 85.56 110 SER A N 1
ATOM 858 C CA . SER A 1 110 ? 2.683 1.491 2.936 1.00 85.56 110 SER A CA 1
ATOM 859 C C . SER A 1 110 ? 3.661 1.135 4.055 1.00 85.56 110 SER A C 1
ATOM 861 O O . SER A 1 110 ? 4.286 0.079 4.020 1.00 85.56 110 SER A O 1
ATOM 863 N N . ARG A 1 111 ? 3.820 2.009 5.059 1.00 86.31 111 ARG A N 1
ATOM 864 C CA . ARG A 1 111 ? 4.710 1.762 6.206 1.00 86.31 111 ARG A CA 1
ATOM 865 C C . ARG A 1 111 ? 4.198 0.639 7.102 1.00 86.31 111 ARG A C 1
ATOM 867 O O . ARG A 1 111 ? 5.006 -0.016 7.753 1.00 86.31 111 ARG A O 1
ATOM 874 N N . PHE A 1 112 ? 2.887 0.408 7.120 1.00 84.44 112 PHE A N 1
ATOM 875 C CA . PHE A 1 112 ? 2.264 -0.651 7.912 1.00 84.44 112 PHE A CA 1
ATOM 876 C C . PHE A 1 112 ? 2.066 -1.952 7.130 1.00 84.44 112 PHE A C 1
ATOM 878 O O . PHE A 1 112 ? 1.766 -2.963 7.757 1.00 84.44 112 PHE A O 1
ATOM 885 N N . LEU A 1 113 ? 2.290 -1.977 5.807 1.00 84.44 113 LEU A N 1
ATOM 886 C CA . LEU A 1 113 ? 2.189 -3.200 4.995 1.00 84.44 113 LEU A CA 1
ATOM 887 C C . LEU A 1 113 ? 2.993 -4.384 5.564 1.00 84.44 113 LEU A C 1
ATOM 889 O O . LEU A 1 113 ? 2.417 -5.468 5.680 1.00 84.44 113 LEU A O 1
ATOM 893 N N . PRO A 1 114 ? 4.266 -4.223 5.992 1.00 82.56 114 PRO A N 1
ATOM 894 C CA . PRO A 1 114 ? 5.013 -5.334 6.581 1.00 82.56 114 PRO A CA 1
ATOM 895 C C . PRO A 1 114 ? 4.347 -5.869 7.854 1.00 82.56 114 PRO A C 1
ATOM 897 O O . PRO A 1 114 ? 4.170 -7.074 8.000 1.00 82.56 114 PRO A O 1
ATOM 900 N N . ALA A 1 115 ? 3.892 -4.972 8.733 1.00 82.81 115 ALA A N 1
ATOM 901 C CA . ALA A 1 115 ? 3.212 -5.352 9.968 1.00 82.81 115 ALA A CA 1
ATOM 902 C C . ALA A 1 115 ? 1.866 -6.044 9.695 1.00 82.81 115 ALA A C 1
ATOM 904 O O . ALA A 1 115 ? 1.549 -7.043 10.337 1.00 82.81 115 ALA A O 1
ATOM 905 N N . LEU A 1 116 ? 1.091 -5.559 8.718 1.00 78.25 116 LEU A N 1
ATOM 906 C CA . LEU A 1 116 ? -0.153 -6.200 8.284 1.00 78.25 116 LEU A CA 1
ATOM 907 C C . LEU A 1 116 ? 0.105 -7.615 7.768 1.00 78.25 116 LEU A C 1
ATOM 909 O O . LEU A 1 116 ? -0.629 -8.538 8.127 1.00 78.25 116 LEU A O 1
ATOM 913 N N . ARG A 1 117 ? 1.161 -7.806 6.971 1.00 80.62 117 ARG A N 1
ATOM 914 C CA . ARG A 1 117 ? 1.574 -9.125 6.484 1.00 80.62 117 ARG A CA 1
ATOM 915 C C . ARG A 1 117 ? 1.965 -10.045 7.637 1.00 80.62 117 ARG A C 1
ATOM 917 O O . ARG A 1 117 ? 1.486 -11.175 7.682 1.00 80.62 117 ARG A O 1
ATOM 924 N N . ASP A 1 118 ? 2.777 -9.570 8.575 1.00 80.44 118 ASP A N 1
ATOM 925 C CA . ASP A 1 118 ? 3.241 -10.368 9.713 1.00 80.44 118 ASP A CA 1
ATOM 926 C C . ASP A 1 118 ? 2.089 -10.781 10.634 1.00 80.44 118 ASP A C 1
ATOM 928 O O . ASP A 1 118 ? 1.970 -11.959 10.977 1.00 80.44 118 ASP A O 1
ATOM 932 N N . ILE A 1 119 ? 1.197 -9.846 10.980 1.00 80.00 119 ILE A N 1
ATOM 933 C CA . ILE A 1 119 ? 0.007 -10.119 11.799 1.00 80.00 119 ILE A CA 1
ATOM 934 C C . ILE A 1 119 ? -0.917 -11.101 11.082 1.00 80.00 119 ILE A C 1
ATOM 936 O O . ILE A 1 119 ? -1.370 -12.066 11.695 1.00 80.00 119 ILE A O 1
ATOM 940 N N . SER A 1 120 ? -1.165 -10.899 9.786 1.00 79.19 120 SER A N 1
ATOM 941 C CA . SER A 1 120 ? -2.009 -11.802 8.998 1.00 79.19 120 SER A CA 1
ATOM 942 C C . SER A 1 120 ? -1.413 -13.207 8.959 1.00 79.19 120 SER A C 1
ATOM 944 O O . SER A 1 120 ? -2.108 -14.182 9.226 1.00 79.19 120 SER A O 1
ATOM 946 N N . MET A 1 121 ? -0.108 -13.330 8.705 1.00 81.12 121 MET A N 1
ATOM 947 C CA . MET A 1 121 ? 0.582 -14.620 8.701 1.00 81.12 121 MET A CA 1
ATOM 948 C C . MET A 1 121 ? 0.591 -15.283 10.080 1.00 81.12 121 MET A C 1
ATOM 950 O O . MET A 1 121 ? 0.422 -16.498 10.164 1.00 81.12 121 MET A O 1
ATOM 954 N N . ALA A 1 122 ? 0.766 -14.519 11.160 1.00 80.06 122 ALA A N 1
ATOM 955 C CA . ALA A 1 122 ? 0.677 -15.031 12.524 1.00 80.06 122 ALA A CA 1
ATOM 956 C C . ALA A 1 122 ? -0.742 -15.516 12.851 1.00 80.06 122 ALA A C 1
ATOM 958 O O . ALA A 1 122 ? -0.901 -16.604 13.404 1.00 80.06 122 ALA A O 1
ATOM 959 N N . PHE A 1 123 ? -1.766 -14.757 12.451 1.00 80.69 123 PHE A N 1
ATOM 960 C CA . PHE A 1 123 ? -3.163 -15.157 12.579 1.00 80.69 123 PHE A CA 1
ATOM 961 C C . PHE A 1 123 ? -3.439 -16.440 11.801 1.00 80.69 123 PHE A C 1
ATOM 963 O O . PHE A 1 123 ? -3.955 -17.379 12.389 1.00 80.69 123 PHE A O 1
ATOM 970 N N . PHE A 1 124 ? -3.047 -16.533 10.527 1.00 80.00 124 PHE A N 1
ATOM 971 C CA . PHE A 1 124 ? -3.238 -17.753 9.739 1.00 80.00 124 PHE A CA 1
ATOM 972 C C . PHE A 1 124 ? -2.505 -18.943 10.346 1.00 80.00 124 PHE A C 1
ATOM 974 O O . PHE A 1 124 ? -3.092 -20.009 10.463 1.00 80.00 124 PHE A O 1
ATOM 981 N N . ARG A 1 125 ? -1.256 -18.774 10.792 1.00 81.50 125 ARG A N 1
ATOM 982 C CA . ARG A 1 125 ? -0.517 -19.842 11.484 1.00 81.50 125 ARG A CA 1
ATOM 983 C C . ARG A 1 125 ? -1.223 -20.290 12.756 1.00 81.50 125 ARG A C 1
ATOM 985 O O . ARG A 1 125 ? -1.271 -21.479 13.014 1.00 81.50 125 ARG A O 1
ATOM 992 N N . SER A 1 126 ? -1.772 -19.357 13.528 1.00 78.88 126 SER A N 1
ATOM 993 C CA . SER A 1 126 ? -2.506 -19.664 14.755 1.00 78.88 126 SER A CA 1
ATOM 994 C C . SER A 1 126 ? -3.856 -20.327 14.460 1.00 78.88 126 SER A C 1
ATOM 996 O O . SER A 1 126 ? -4.135 -21.410 14.957 1.00 78.88 126 SER A O 1
ATOM 998 N N . ALA A 1 127 ? -4.673 -19.740 13.589 1.00 75.94 127 ALA A N 1
ATOM 999 C CA . ALA A 1 127 ? -6.020 -20.206 13.271 1.00 75.94 127 ALA A CA 1
ATOM 1000 C C . ALA A 1 127 ? -6.034 -21.507 12.454 1.00 75.94 127 ALA A C 1
ATOM 1002 O O . ALA A 1 127 ? -6.921 -22.331 12.641 1.00 75.94 127 ALA A O 1
ATOM 1003 N N . LEU A 1 128 ? -5.053 -21.701 11.567 1.00 76.06 128 LEU A N 1
ATOM 1004 C CA . LEU A 1 128 ? -4.896 -22.908 10.749 1.00 76.06 128 LEU A CA 1
ATOM 1005 C C . LEU A 1 128 ? -3.913 -23.912 11.361 1.00 76.06 128 LEU A C 1
ATOM 1007 O O . LEU A 1 128 ? -3.595 -24.902 10.712 1.00 76.06 128 LEU A O 1
ATOM 1011 N N . SER A 1 129 ? -3.419 -23.676 12.584 1.00 77.88 129 SER A N 1
ATOM 1012 C CA . SER A 1 129 ? -2.639 -24.693 13.307 1.00 77.88 129 SER A CA 1
ATOM 1013 C C . SER A 1 129 ? -3.495 -25.891 13.700 1.00 77.88 129 SER A C 1
ATOM 1015 O O . SER A 1 129 ? -2.959 -26.969 13.911 1.00 77.88 129 SER A O 1
ATOM 1017 N N . HIS A 1 130 ? -4.818 -25.724 13.769 1.00 80.25 130 HIS A N 1
ATOM 1018 C CA . HIS A 1 130 ? -5.756 -26.783 14.113 1.00 80.25 130 HIS A CA 1
ATOM 1019 C C . HIS A 1 130 ? -6.844 -26.884 13.049 1.00 80.25 130 HIS A C 1
ATOM 1021 O O . HIS A 1 130 ? -7.327 -25.884 12.515 1.00 80.25 130 HIS A O 1
ATOM 1027 N N . HIS A 1 131 ? -7.244 -28.111 12.749 1.00 76.81 131 HIS A N 1
ATOM 1028 C CA . HIS A 1 131 ? -8.288 -28.402 11.793 1.00 76.81 131 HIS A CA 1
ATOM 1029 C C . HIS A 1 131 ? -9.626 -27.888 12.349 1.00 76.81 131 HIS A C 1
ATOM 1031 O O . HIS A 1 131 ? -10.041 -28.315 13.428 1.00 76.81 131 HIS A O 1
ATOM 1037 N N . PRO A 1 132 ? -10.346 -27.006 11.634 1.00 68.38 132 PRO A N 1
ATOM 1038 C CA . PRO A 1 132 ? -11.480 -26.266 12.195 1.00 68.38 132 PRO A CA 1
ATOM 1039 C C . PRO A 1 132 ? -12.684 -27.144 12.567 1.00 68.38 132 PRO A C 1
ATOM 1041 O O . PRO A 1 132 ? -13.565 -26.691 13.292 1.00 68.38 132 PRO A O 1
ATOM 1044 N N . LEU A 1 133 ? -12.743 -28.386 12.072 1.00 71.62 133 LEU A N 1
ATOM 1045 C CA . LEU A 1 133 ? -13.840 -29.320 12.347 1.00 71.62 133 LEU A CA 1
ATOM 1046 C C . LEU A 1 133 ? -13.475 -30.429 13.335 1.00 71.62 133 LEU A C 1
ATOM 1048 O O . LEU A 1 133 ? -14.362 -30.941 14.009 1.00 71.62 133 LEU A O 1
ATOM 1052 N N . THR A 1 134 ? -12.203 -30.830 13.403 1.00 79.69 134 THR A N 1
ATOM 1053 C CA . THR A 1 134 ? -11.775 -31.958 14.253 1.00 79.69 134 THR A CA 1
ATOM 1054 C C . THR A 1 134 ? -10.942 -31.512 15.448 1.00 79.69 134 THR A C 1
ATOM 1056 O O . THR A 1 134 ? -10.849 -32.248 16.421 1.00 79.69 134 THR A O 1
ATOM 1059 N N . GLY A 1 135 ? -10.379 -30.301 15.413 1.00 74.19 135 GLY A N 1
ATOM 1060 C CA . GLY A 1 135 ? -9.487 -29.792 16.451 1.00 74.19 135 GLY A CA 1
ATOM 1061 C C . GLY A 1 135 ? -8.102 -30.437 16.443 1.00 74.19 135 GLY A C 1
ATOM 1062 O O . GLY A 1 135 ? -7.289 -30.098 17.295 1.00 74.19 135 GLY A O 1
ATOM 1063 N N . ASP A 1 136 ? -7.819 -31.336 15.497 1.00 80.62 136 ASP A N 1
ATOM 1064 C CA . ASP A 1 136 ? -6.502 -31.955 15.358 1.00 80.62 136 ASP A CA 1
ATOM 1065 C C . ASP A 1 136 ? -5.492 -30.940 14.832 1.00 80.62 136 ASP A C 1
ATOM 1067 O O . ASP A 1 136 ? -5.823 -30.110 13.985 1.00 80.62 136 ASP A O 1
ATOM 1071 N N . GLU A 1 137 ? -4.248 -31.027 15.287 1.00 80.75 137 GLU A N 1
ATOM 1072 C CA . GLU A 1 137 ? -3.178 -30.170 14.787 1.00 80.75 137 GLU A CA 1
ATOM 1073 C C . GLU A 1 137 ? -2.963 -30.422 13.283 1.00 80.75 137 GLU A C 1
ATOM 1075 O O . GLU A 1 137 ? -2.688 -31.541 12.833 1.00 80.75 137 GLU A O 1
ATOM 1080 N N . MET A 1 138 ? -3.120 -29.375 12.475 1.00 72.56 138 MET A N 1
ATOM 1081 C CA . MET A 1 138 ? -2.815 -29.425 11.054 1.00 72.56 138 MET A CA 1
ATOM 1082 C C . MET A 1 138 ? -1.303 -29.324 10.896 1.00 72.56 138 MET A C 1
ATOM 1084 O O . MET A 1 138 ? -0.725 -28.245 11.022 1.00 72.56 138 MET A O 1
ATOM 1088 N N . ASN A 1 139 ? -0.654 -30.447 10.585 1.00 65.12 139 ASN A N 1
ATOM 1089 C CA . ASN A 1 139 ? 0.749 -30.439 10.181 1.00 65.12 139 ASN A CA 1
ATOM 1090 C C . ASN A 1 139 ? 0.917 -29.456 9.013 1.00 65.12 139 ASN A C 1
ATOM 1092 O O . ASN A 1 139 ? 0.371 -29.688 7.929 1.00 65.12 139 ASN A O 1
ATOM 1096 N N . LEU A 1 140 ? 1.663 -28.362 9.222 1.00 56.59 140 LEU A N 1
ATOM 1097 C CA . LEU A 1 140 ? 2.066 -27.498 8.116 1.00 56.59 140 LEU A CA 1
ATOM 1098 C C . LEU A 1 140 ? 2.742 -28.380 7.056 1.00 56.59 140 LEU A C 1
ATOM 1100 O O . LEU A 1 140 ? 3.577 -29.216 7.422 1.00 56.59 140 LEU A O 1
ATOM 1104 N N . PRO A 1 141 ? 2.431 -28.216 5.758 1.00 50.25 141 PRO A N 1
ATOM 1105 C CA . PRO A 1 141 ? 3.183 -28.908 4.729 1.00 50.25 141 PRO A CA 1
ATOM 1106 C C . PRO A 1 141 ? 4.669 -28.594 4.927 1.00 50.25 141 PRO A C 1
ATOM 1108 O O . PRO A 1 141 ? 5.078 -27.433 4.997 1.00 50.25 141 PRO A O 1
ATOM 1111 N N . LEU A 1 142 ? 5.463 -29.655 5.075 1.00 49.56 142 LEU A N 1
ATOM 1112 C CA . LEU A 1 142 ? 6.921 -29.630 5.124 1.00 49.56 142 LEU A CA 1
ATOM 1113 C C . LEU A 1 142 ? 7.461 -29.048 3.809 1.00 49.56 142 LEU A C 1
ATOM 1115 O O . LEU A 1 142 ? 7.876 -29.787 2.926 1.00 49.56 142 LEU A O 1
ATOM 1119 N N . SER A 1 143 ? 7.461 -27.728 3.646 1.00 54.16 143 SER A N 1
ATOM 1120 C CA . SER A 1 143 ? 8.137 -27.091 2.516 1.00 54.16 143 SER A CA 1
ATOM 1121 C C . SER A 1 143 ? 8.522 -25.653 2.830 1.00 54.16 143 SER A C 1
ATOM 1123 O O . SER A 1 143 ? 7.880 -24.702 2.389 1.00 54.16 143 SER A O 1
ATOM 1125 N N . THR A 1 144 ? 9.601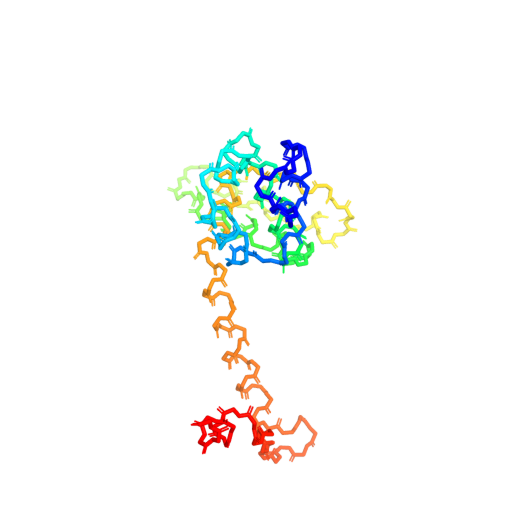 -25.490 3.598 1.00 47.44 144 THR A N 1
ATOM 1126 C CA . THR A 1 144 ? 10.606 -24.442 3.303 1.00 47.44 144 THR A CA 1
ATOM 1127 C C . THR A 1 144 ? 11.966 -24.631 3.988 1.00 47.44 144 THR A C 1
ATOM 1129 O O . THR A 1 144 ? 12.821 -23.765 3.859 1.00 47.44 144 THR A O 1
ATOM 1132 N N . GLN A 1 145 ? 12.230 -25.753 4.673 1.00 41.97 145 GLN A N 1
ATOM 1133 C CA . GLN A 1 145 ? 13.586 -26.061 5.169 1.00 41.97 145 GLN A CA 1
ATOM 1134 C C . GLN A 1 145 ? 14.286 -27.204 4.423 1.00 41.97 145 GLN A C 1
ATOM 1136 O O . GLN A 1 145 ? 15.511 -27.221 4.369 1.00 41.97 145 GLN A O 1
ATOM 1141 N N . ALA A 1 146 ? 13.550 -28.123 3.787 1.00 40.56 146 ALA A N 1
ATOM 1142 C CA . ALA A 1 146 ? 14.163 -29.262 3.096 1.00 40.56 146 ALA A CA 1
ATOM 1143 C C . ALA A 1 146 ? 14.762 -28.917 1.714 1.00 40.56 146 ALA A C 1
ATOM 1145 O O . ALA A 1 146 ? 15.609 -29.659 1.222 1.00 40.56 146 ALA A O 1
ATOM 1146 N N . GLU A 1 147 ? 14.384 -27.789 1.102 1.00 39.66 147 GLU A N 1
ATOM 1147 C CA . GLU A 1 147 ? 14.917 -27.367 -0.207 1.00 39.66 147 GLU A CA 1
ATOM 1148 C C . GLU A 1 147 ? 16.161 -26.463 -0.117 1.00 39.66 147 GLU A C 1
ATOM 1150 O O . GLU A 1 147 ? 16.837 -26.270 -1.121 1.00 39.66 147 GLU A O 1
ATOM 1155 N N . MET A 1 148 ? 16.551 -25.984 1.073 1.00 37.06 148 MET A N 1
ATOM 1156 C CA . MET A 1 148 ? 17.786 -25.192 1.245 1.00 37.06 148 MET A CA 1
ATOM 1157 C C . MET A 1 148 ? 19.063 -26.036 1.426 1.00 37.06 148 MET A C 1
ATOM 1159 O O . MET A 1 148 ? 20.152 -25.475 1.464 1.00 37.06 148 MET A O 1
ATOM 1163 N N . CYS A 1 149 ? 18.971 -27.371 1.498 1.00 41.72 149 CYS A N 1
ATOM 1164 C CA . CYS A 1 149 ? 20.142 -28.263 1.588 1.00 41.72 149 CYS A CA 1
ATOM 1165 C C . CYS A 1 149 ? 20.463 -29.011 0.281 1.00 41.72 149 CYS A C 1
ATOM 1167 O O . CYS A 1 149 ? 21.213 -29.987 0.301 1.00 41.72 149 CYS A O 1
ATOM 1169 N N . ARG A 1 150 ? 19.906 -28.580 -0.857 1.00 40.19 150 ARG A N 1
ATOM 1170 C CA . ARG A 1 150 ? 20.282 -29.092 -2.183 1.00 40.19 150 ARG A CA 1
ATOM 1171 C C . ARG A 1 150 ? 20.543 -27.960 -3.178 1.00 40.19 150 ARG A C 1
ATOM 1173 O O . ARG A 1 150 ? 19.829 -27.846 -4.167 1.00 40.19 150 ARG A O 1
ATOM 1180 N N . VAL A 1 151 ? 21.585 -27.168 -2.922 1.00 37.09 151 VAL A N 1
ATOM 1181 C CA . VAL A 1 151 ? 22.423 -26.530 -3.955 1.00 37.09 151 VAL A CA 1
ATOM 1182 C C . VAL A 1 151 ? 23.865 -26.577 -3.474 1.00 37.09 151 VAL A C 1
ATOM 1184 O O . VAL A 1 151 ? 24.085 -26.209 -2.300 1.00 37.09 151 VAL A O 1
#